Protein AF-A0A392RFY9-F1 (afdb_monomer)

InterPro domains:
  IPR002939 Chaperone DnaJ, C-terminal [PF01556] (3-52)
  IPR008971 HSP40/DnaJ peptide-binding [SSF49493] (2-61)
  IPR051339 DnaJ homolog subfamily B [PTHR24078] (1-67)

Foldseek 3Di:
DDQAPVGDDDDDDDPDDDDQPDKDKAAQRAAADPVGSVGHGIDIDGDDDDDDPDDDPVRVVVVCVVVVVVD

Sequence (71 aa):
HLTTLDGRNLSIPINNVIHPNYEEVIPKEGMPIPKDPSKKGNLRIKFNIKFPTRLTDEQKAGIRKLLAASG

Solvent-accessible surface area (backbone atoms only — not comparable to full-atom values): 4754 Å² total; per-residue (Å²): 125,46,75,47,98,88,70,50,74,45,82,80,88,81,92,67,90,82,53,84,85,45,66,53,75,43,76,59,65,32,60,62,34,90,94,44,66,92,42,40,38,58,32,73,47,73,60,83,82,81,74,76,94,74,74,54,72,67,56,52,52,51,51,51,57,59,56,62,73,73,111

pLDDT: mean 91.45, std 7.92, range [50.03, 97.81]

Secondary structure (DSSP, 8-state):
-EE-TTSPEE-----S---TT-EEEETT-SPEETTEEEEE--EEEEP---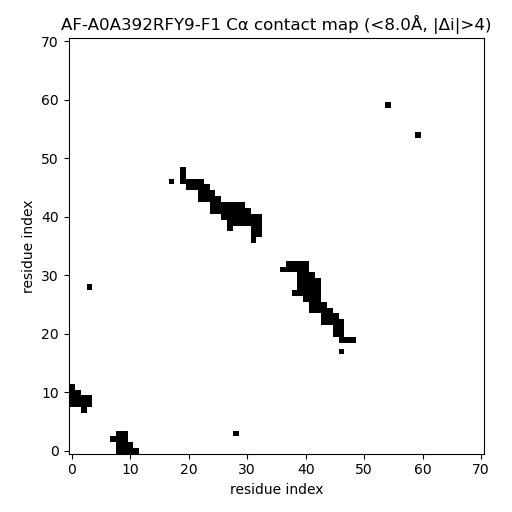--S---HHHHHHHHHHHHTT-

Nearest PDB structures (foldseek):
  8j07-assembly1_u  TM=8.938E-01  e=2.103E-06  Homo sapiens
  8j07-assembly1_v  TM=8.831E-01  e=3.358E-06  Homo sapiens
  8x2u-assembly1_K  TM=9.292E-01  e=1.119E-05  Mus musculus
  7jtk-assembly1_Z  TM=8.796E-01  e=2.593E-04  Chlamydomonas reinhardtii
  3agz-assembly1_A  TM=9.598E-01  e=9.876E-04  Homo sapiens

Mean predicted aligned error: 5.22 Å

Radius of gyration: 18.67 Å; Cα contacts (8 Å, |Δi|>4): 64; chains: 1; bounding box: 36×28×50 Å

Structure (mmCIF, N/CA/C/O backbone):
data_AF-A0A392RFY9-F1
#
_entry.id   AF-A0A392RFY9-F1
#
loop_
_atom_site.group_PDB
_atom_site.id
_atom_site.type_symbol
_atom_site.label_atom_id
_atom_site.label_alt_id
_atom_site.label_comp_id
_atom_site.label_asym_id
_atom_site.label_entity_id
_atom_site.label_seq_id
_atom_site.pdbx_PDB_ins_code
_atom_site.Cartn_x
_atom_site.Cartn_y
_atom_site.Cartn_z
_atom_site.occupancy
_at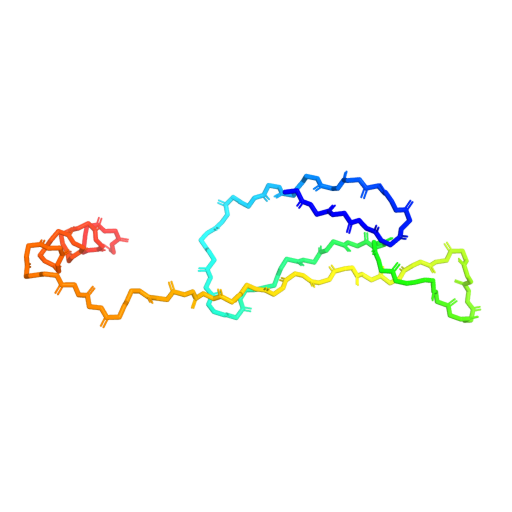om_site.B_iso_or_equiv
_atom_site.auth_seq_id
_atom_site.auth_comp_id
_atom_site.auth_asym_id
_atom_site.auth_atom_id
_atom_site.pdbx_PDB_model_num
ATOM 1 N N . HIS A 1 1 ? 9.333 -0.755 3.929 1.00 75.88 1 HIS A N 1
ATOM 2 C CA . HIS A 1 1 ? 10.434 -1.154 3.031 1.00 75.88 1 HIS A CA 1
ATOM 3 C C . HIS A 1 1 ? 9.974 -2.309 2.171 1.00 75.88 1 HIS A C 1
ATOM 5 O O . HIS A 1 1 ? 9.371 -3.230 2.711 1.00 75.88 1 HIS A O 1
ATOM 11 N N . LEU A 1 2 ? 10.206 -2.232 0.863 1.00 89.31 2 LEU A N 1
ATOM 12 C CA . LEU A 1 2 ? 9.892 -3.305 -0.077 1.00 89.31 2 LEU A CA 1
ATOM 13 C C . LEU A 1 2 ? 11.191 -3.812 -0.699 1.00 89.31 2 LEU A C 1
ATOM 15 O O . LEU A 1 2 ? 11.936 -3.024 -1.280 1.00 89.31 2 LEU A O 1
ATOM 19 N N . THR A 1 3 ? 11.446 -5.110 -0.586 1.00 93.75 3 THR A N 1
ATOM 20 C CA . THR A 1 3 ? 12.570 -5.757 -1.265 1.00 93.75 3 THR A CA 1
ATOM 21 C C . THR A 1 3 ? 12.125 -6.184 -2.658 1.00 93.75 3 THR A C 1
ATOM 23 O O . THR A 1 3 ? 11.120 -6.874 -2.823 1.00 93.75 3 THR A O 1
ATOM 26 N N . THR A 1 4 ? 12.851 -5.720 -3.666 1.00 92.50 4 THR A N 1
ATOM 27 C CA . THR A 1 4 ? 12.617 -6.047 -5.077 1.00 92.50 4 THR A CA 1
ATOM 28 C C . THR A 1 4 ? 13.228 -7.402 -5.435 1.00 92.50 4 THR A C 1
ATOM 30 O O . THR A 1 4 ? 14.043 -7.949 -4.693 1.00 92.50 4 THR A O 1
ATOM 33 N N . LEU A 1 5 ? 12.864 -7.942 -6.601 1.00 90.62 5 LEU A N 1
ATOM 34 C CA . LEU A 1 5 ? 13.377 -9.233 -7.077 1.00 90.62 5 LEU A CA 1
ATOM 35 C C . LEU A 1 5 ? 14.894 -9.235 -7.327 1.00 90.62 5 LEU A C 1
ATOM 37 O O . LEU A 1 5 ? 15.503 -10.298 -7.292 1.00 90.62 5 LEU A O 1
ATOM 41 N N . ASP A 1 6 ? 15.503 -8.068 -7.564 1.00 90.19 6 ASP A N 1
ATOM 42 C CA . ASP A 1 6 ? 16.956 -7.921 -7.728 1.00 90.19 6 ASP A CA 1
ATOM 43 C C . ASP A 1 6 ? 17.689 -7.611 -6.405 1.00 90.19 6 ASP A C 1
ATOM 45 O O . ASP A 1 6 ? 18.883 -7.320 -6.404 1.00 90.19 6 ASP A O 1
ATOM 49 N N . GLY A 1 7 ? 16.989 -7.704 -5.267 1.00 92.38 7 GLY A N 1
ATOM 50 C CA . GLY A 1 7 ? 17.562 -7.571 -3.926 1.00 92.38 7 GLY A CA 1
ATOM 51 C C . GLY A 1 7 ? 17.698 -6.132 -3.423 1.00 92.38 7 GLY A C 1
ATOM 52 O O . GLY A 1 7 ? 18.083 -5.929 -2.271 1.00 92.38 7 GLY A O 1
ATOM 53 N N . ARG A 1 8 ? 17.352 -5.116 -4.225 1.00 93.62 8 ARG A N 1
ATOM 54 C CA . ARG A 1 8 ? 17.327 -3.720 -3.758 1.00 93.62 8 ARG A CA 1
ATOM 55 C C . ARG A 1 8 ? 16.157 -3.476 -2.810 1.00 93.62 8 ARG A C 1
ATOM 57 O O . ARG A 1 8 ? 15.062 -4.006 -3.012 1.00 93.62 8 ARG A O 1
ATOM 64 N N . ASN A 1 9 ? 16.365 -2.590 -1.839 1.00 93.88 9 ASN A N 1
ATOM 65 C CA . ASN A 1 9 ? 15.312 -2.096 -0.956 1.00 93.88 9 ASN A CA 1
ATOM 66 C C . ASN A 1 9 ? 14.783 -0.745 -1.441 1.00 93.88 9 ASN A C 1
ATOM 68 O O . ASN A 1 9 ? 15.534 0.220 -1.554 1.00 93.88 9 ASN A O 1
ATOM 72 N N . LEU A 1 10 ? 13.472 -0.669 -1.660 1.00 91.69 10 LEU A N 1
ATOM 73 C CA . LEU A 1 10 ? 12.768 0.565 -1.985 1.00 91.69 10 LEU A CA 1
ATOM 74 C C . LEU A 1 10 ? 12.090 1.132 -0.732 1.00 91.69 10 LEU A C 1
ATOM 76 O O . LEU A 1 10 ? 11.405 0.421 0.019 1.00 91.69 10 LEU A O 1
ATOM 80 N N . SER A 1 11 ? 12.281 2.434 -0.514 1.00 92.12 11 SER A N 1
ATOM 81 C CA . SER A 1 11 ? 11.525 3.228 0.454 1.00 92.12 11 SER A CA 1
ATOM 82 C C . SER A 1 11 ? 10.547 4.104 -0.316 1.00 92.12 11 SER A C 1
ATOM 84 O O . SER A 1 11 ? 10.965 4.980 -1.068 1.00 92.12 11 SER A O 1
ATOM 86 N N . ILE A 1 12 ? 9.256 3.819 -0.173 1.00 89.75 12 ILE A N 1
ATOM 87 C CA . ILE A 1 12 ? 8.190 4.480 -0.925 1.00 89.75 12 ILE A CA 1
ATOM 88 C C . ILE A 1 12 ? 7.357 5.264 0.093 1.00 89.75 12 ILE A C 1
ATOM 90 O O . ILE A 1 12 ? 6.657 4.634 0.892 1.00 89.75 12 ILE A O 1
ATOM 94 N N . PRO A 1 13 ? 7.482 6.603 0.143 1.00 89.94 13 PRO A N 1
ATOM 95 C CA . PRO A 1 13 ? 6.691 7.418 1.053 1.00 89.94 13 PRO A CA 1
ATOM 96 C C . PRO A 1 13 ? 5.227 7.419 0.607 1.00 89.94 13 PRO A C 1
ATOM 98 O O . PRO A 1 13 ? 4.930 7.645 -0.564 1.00 89.94 13 PRO A O 1
ATOM 101 N N . ILE A 1 14 ? 4.313 7.189 1.548 1.00 89.19 14 ILE A N 1
ATOM 102 C CA . ILE A 1 14 ? 2.873 7.294 1.311 1.00 89.19 14 ILE A CA 1
ATOM 103 C C . ILE A 1 14 ? 2.382 8.566 1.992 1.00 89.19 14 ILE A C 1
ATOM 105 O O . ILE A 1 14 ? 2.261 8.611 3.214 1.00 89.19 14 ILE A O 1
ATOM 109 N N . ASN A 1 15 ? 2.111 9.593 1.190 1.00 88.25 15 ASN A N 1
ATOM 110 C CA . ASN A 1 15 ? 1.734 10.919 1.690 1.00 88.25 15 ASN A CA 1
ATOM 111 C C . ASN A 1 15 ? 0.223 11.191 1.610 1.00 88.25 15 ASN A C 1
ATOM 113 O O . ASN A 1 15 ? -0.250 12.180 2.159 1.00 88.25 15 ASN A O 1
ATOM 117 N N . ASN A 1 16 ? -0.531 10.320 0.935 1.00 86.62 16 ASN A N 1
ATOM 118 C CA . ASN A 1 16 ? -1.960 10.489 0.689 1.00 86.62 16 ASN A CA 1
ATOM 119 C C . ASN A 1 16 ? -2.789 9.477 1.487 1.00 86.62 16 ASN A C 1
ATOM 121 O O . ASN A 1 16 ? -2.314 8.392 1.829 1.00 86.62 16 ASN A O 1
ATOM 125 N N . VAL A 1 17 ? -4.057 9.813 1.740 1.00 89.12 17 VAL A N 1
ATOM 126 C CA . VAL A 1 17 ? -5.019 8.882 2.345 1.00 89.12 17 VAL A CA 1
ATOM 127 C C . VAL A 1 17 ? -5.257 7.709 1.392 1.00 89.12 17 VAL A C 1
ATOM 129 O O . VAL A 1 17 ? -5.752 7.886 0.279 1.00 89.12 17 VAL A O 1
ATOM 132 N N . ILE A 1 18 ? -4.924 6.498 1.842 1.00 92.62 18 ILE A N 1
ATOM 133 C CA . ILE A 1 18 ? -5.146 5.265 1.082 1.00 92.62 18 ILE A CA 1
ATOM 134 C C . ILE A 1 18 ? -6.620 4.864 1.197 1.00 92.62 18 ILE A C 1
ATOM 136 O O . ILE A 1 18 ? -7.127 4.619 2.292 1.00 92.62 18 ILE A O 1
ATOM 140 N N . HIS A 1 19 ? -7.289 4.727 0.057 1.00 91.44 19 HIS A N 1
ATOM 141 C CA . HIS A 1 19 ? -8.627 4.142 -0.054 1.00 91.44 19 HIS A CA 1
ATOM 142 C C . HIS A 1 19 ? -8.553 2.729 -0.675 1.00 91.44 19 HIS A C 1
ATO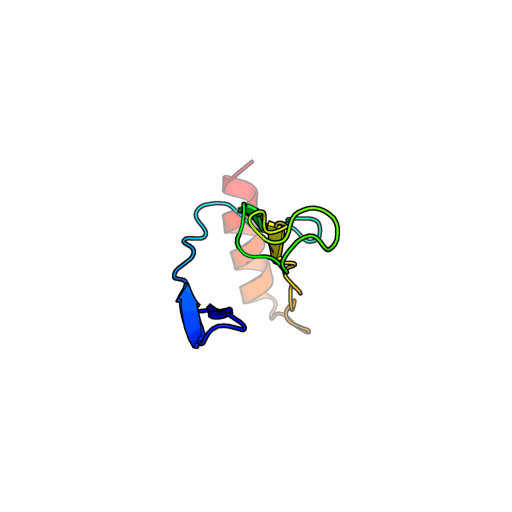M 144 O O . HIS A 1 19 ? -7.529 2.381 -1.262 1.00 91.44 19 HIS A O 1
ATOM 150 N N . PRO A 1 20 ? -9.611 1.893 -0.593 1.00 91.56 20 PRO A N 1
ATOM 151 C CA . PRO A 1 20 ? -9.550 0.484 -1.019 1.00 91.56 20 PRO A CA 1
ATOM 152 C C . PRO A 1 20 ? -9.114 0.237 -2.472 1.00 91.56 20 PRO A C 1
ATOM 154 O O . PRO A 1 20 ? -8.567 -0.815 -2.781 1.00 91.56 20 PRO A O 1
ATOM 157 N N . ASN A 1 21 ? -9.336 1.213 -3.353 1.00 91.06 21 ASN A N 1
ATOM 158 C CA . ASN A 1 21 ? -8.987 1.135 -4.775 1.00 91.06 21 ASN A CA 1
ATOM 159 C C . ASN A 1 21 ? -7.674 1.860 -5.112 1.00 91.06 21 ASN A C 1
ATOM 161 O O . ASN A 1 21 ? -7.354 2.019 -6.287 1.00 91.06 21 ASN A O 1
ATOM 165 N N . TYR A 1 22 ? -6.954 2.363 -4.108 1.00 93.12 22 TYR A N 1
ATOM 166 C CA . TYR A 1 22 ? -5.707 3.085 -4.316 1.00 93.12 22 TYR A CA 1
ATOM 167 C C . TYR A 1 22 ? -4.604 2.129 -4.788 1.00 93.12 22 TYR A C 1
ATOM 169 O O . TYR A 1 22 ? -4.376 1.075 -4.186 1.00 93.12 22 TYR A O 1
ATOM 177 N N . GLU A 1 23 ? -3.892 2.530 -5.840 1.00 93.25 23 GLU A N 1
ATOM 178 C CA . GLU A 1 23 ? -2.689 1.861 -6.330 1.00 93.25 23 GLU A CA 1
ATOM 179 C C . GLU A 1 23 ? -1.531 2.855 -6.378 1.00 93.25 23 GLU A C 1
ATOM 181 O O . GLU A 1 23 ? -1.621 3.880 -7.052 1.00 93.25 23 GLU A O 1
ATOM 186 N N . GLU A 1 24 ? -0.417 2.511 -5.735 1.00 93.31 24 GLU A N 1
ATOM 187 C CA . GLU A 1 24 ? 0.841 3.229 -5.947 1.00 93.31 24 GLU A CA 1
ATOM 188 C C . GLU A 1 24 ? 1.579 2.591 -7.130 1.00 93.31 24 GLU A C 1
ATOM 190 O O . GLU A 1 24 ? 1.845 1.383 -7.123 1.00 93.31 24 GLU A O 1
ATOM 195 N N . VAL A 1 25 ? 1.903 3.379 -8.159 1.00 94.06 25 VAL A N 1
ATOM 196 C CA . VAL A 1 25 ? 2.584 2.890 -9.368 1.00 94.06 25 VAL A CA 1
ATOM 197 C C . VAL A 1 25 ? 4.013 3.406 -9.394 1.00 94.06 25 VAL A C 1
ATOM 199 O O . VAL A 1 25 ? 4.250 4.584 -9.643 1.00 94.06 25 VAL A O 1
ATOM 202 N N . ILE A 1 26 ? 4.972 2.499 -9.226 1.00 93.56 26 ILE A N 1
ATOM 203 C CA . ILE A 1 26 ? 6.395 2.813 -9.326 1.00 93.56 26 ILE A CA 1
ATOM 204 C C . ILE A 1 26 ? 6.890 2.409 -10.721 1.00 93.56 26 ILE A C 1
ATOM 206 O O . ILE A 1 26 ? 6.949 1.213 -11.044 1.00 93.56 26 ILE A O 1
ATOM 210 N N . PRO A 1 27 ? 7.203 3.378 -11.597 1.00 94.12 27 PRO A N 1
ATOM 211 C CA . PRO A 1 27 ? 7.607 3.081 -12.960 1.00 94.12 27 PRO A CA 1
ATOM 212 C C . PRO A 1 27 ? 8.961 2.366 -13.002 1.00 94.12 27 PRO A C 1
ATOM 214 O O . PRO A 1 27 ? 9.840 2.650 -12.195 1.00 94.12 27 PRO A O 1
ATOM 217 N N . LYS A 1 28 ? 9.147 1.473 -13.982 1.00 93.50 28 LYS A N 1
ATOM 218 C CA . LYS A 1 28 ? 10.418 0.766 -14.265 1.00 93.50 28 LYS A CA 1
ATOM 219 C C . LYS A 1 28 ? 10.934 -0.176 -13.160 1.00 93.50 28 LYS A C 1
ATOM 221 O O . LYS A 1 28 ? 12.043 -0.689 -13.277 1.00 93.50 28 LYS A O 1
ATOM 226 N N . GLU A 1 29 ? 10.133 -0.455 -12.134 1.00 94.81 29 GLU A N 1
ATOM 227 C CA . GLU A 1 29 ? 10.460 -1.398 -11.048 1.00 94.81 29 GLU A 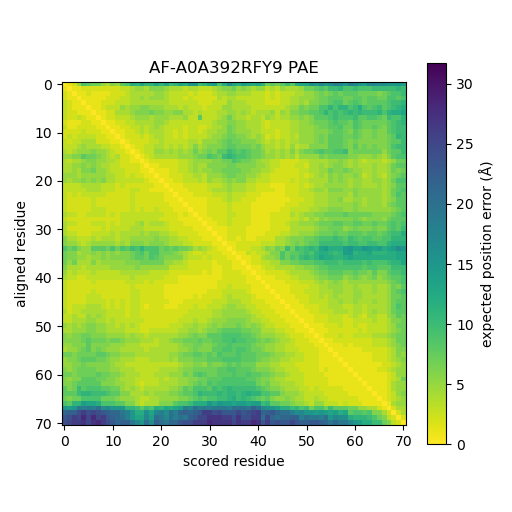CA 1
ATOM 228 C C . GLU A 1 29 ? 9.799 -2.782 -11.217 1.00 94.81 29 GLU A C 1
ATOM 230 O O . GLU A 1 29 ? 9.809 -3.614 -10.312 1.00 94.81 29 GLU A O 1
ATOM 235 N N . GLY A 1 30 ? 9.199 -3.043 -12.381 1.00 93.81 30 GLY A N 1
ATOM 236 C CA . GLY A 1 30 ? 8.635 -4.343 -12.739 1.00 93.81 30 GLY A CA 1
ATOM 237 C C . GLY A 1 30 ? 9.641 -5.292 -13.399 1.00 93.81 30 GLY A C 1
ATOM 238 O O . GLY A 1 30 ? 10.850 -5.059 -13.435 1.00 93.81 30 GLY A O 1
ATOM 239 N N . MET A 1 31 ? 9.118 -6.372 -13.979 1.00 95.00 31 MET A N 1
ATOM 240 C CA . MET A 1 31 ? 9.912 -7.335 -14.751 1.00 95.00 31 MET A CA 1
ATOM 241 C C . MET A 1 31 ? 10.418 -6.730 -16.076 1.00 95.00 31 MET A C 1
ATOM 243 O O . MET A 1 31 ? 9.753 -5.842 -16.626 1.00 95.00 31 MET A O 1
ATOM 247 N N . PRO A 1 32 ? 11.550 -7.213 -16.625 1.00 95.00 32 PRO A N 1
ATOM 248 C CA . PRO A 1 32 ? 11.987 -6.872 -17.978 1.00 95.00 32 PRO A CA 1
ATOM 249 C C . PRO A 1 32 ? 10.928 -7.214 -19.034 1.00 95.00 32 PRO A C 1
ATOM 251 O O . PRO A 1 32 ? 10.234 -8.227 -18.930 1.00 95.00 32 PRO A O 1
ATOM 254 N N . ILE A 1 33 ? 10.807 -6.380 -20.066 1.00 94.50 33 ILE A N 1
ATOM 255 C CA . ILE A 1 33 ? 9.882 -6.607 -21.179 1.00 94.50 33 ILE A CA 1
ATOM 256 C C . ILE A 1 33 ? 10.527 -7.610 -22.150 1.00 94.50 33 ILE A C 1
ATOM 258 O O . ILE A 1 33 ? 11.604 -7.325 -22.664 1.00 94.50 33 ILE A O 1
ATOM 262 N N . PRO A 1 34 ? 9.886 -8.746 -22.494 1.00 94.50 34 PRO A N 1
ATOM 263 C CA . PRO A 1 34 ? 10.519 -9.776 -23.328 1.00 94.50 34 PRO A CA 1
ATOM 264 C C . PRO A 1 34 ? 10.998 -9.284 -24.701 1.00 94.50 34 PRO A C 1
ATOM 266 O O . PRO A 1 34 ? 12.022 -9.737 -25.200 1.00 94.50 34 PRO A O 1
ATOM 269 N N . LYS A 1 35 ? 10.264 -8.342 -25.309 1.00 94.81 35 LYS A N 1
ATOM 270 C CA . LYS A 1 35 ? 10.600 -7.755 -26.618 1.00 94.81 35 LYS A CA 1
ATOM 271 C C . LYS A 1 35 ? 11.713 -6.702 -26.553 1.00 94.81 35 LYS A C 1
ATOM 273 O O . LYS A 1 35 ? 12.272 -6.363 -27.588 1.00 94.81 35 LYS A O 1
ATOM 278 N N . ASP A 1 36 ? 11.993 -6.161 -25.370 1.00 93.62 36 ASP A N 1
ATOM 279 C CA . ASP A 1 36 ? 13.041 -5.166 -25.136 1.00 93.62 36 ASP A CA 1
ATOM 280 C C . ASP A 1 36 ? 13.519 -5.279 -23.676 1.00 93.62 36 ASP A C 1
ATOM 282 O O . ASP A 1 36 ? 13.014 -4.563 -22.803 1.00 93.62 36 ASP A O 1
ATOM 286 N N . PRO A 1 37 ? 14.468 -6.191 -23.383 1.00 91.44 37 PRO A N 1
ATOM 287 C CA . PRO A 1 37 ? 14.919 -6.465 -22.017 1.00 91.44 37 PRO A CA 1
ATOM 288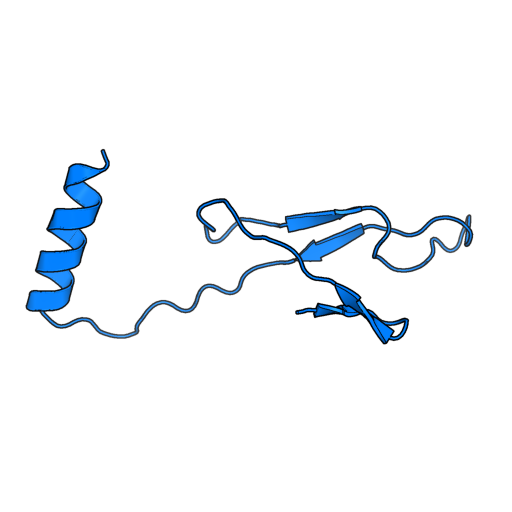 C C . PRO A 1 37 ? 15.597 -5.274 -21.325 1.00 91.44 37 PRO A C 1
ATOM 290 O O . PRO A 1 37 ? 15.771 -5.299 -20.108 1.00 91.44 37 PRO A O 1
ATOM 293 N N . SER A 1 38 ? 15.963 -4.226 -22.076 1.00 92.75 38 SER A N 1
ATOM 294 C CA . SER A 1 38 ? 16.476 -2.970 -21.512 1.00 92.75 38 SER A CA 1
ATOM 295 C C . SER A 1 38 ? 15.388 -2.165 -20.790 1.00 92.75 38 SER A C 1
ATOM 297 O O . SER A 1 38 ? 15.683 -1.322 -19.941 1.00 92.75 38 SER A O 1
ATOM 299 N N . LYS A 1 39 ? 14.113 -2.436 -21.098 1.00 94.62 39 LYS A N 1
ATOM 300 C CA . LYS A 1 39 ? 12.952 -1.805 -20.475 1.00 94.62 39 LYS A CA 1
ATOM 301 C C . LYS A 1 39 ? 12.345 -2.726 -19.429 1.00 94.62 39 LYS A C 1
ATOM 303 O O . LYS A 1 39 ? 12.198 -3.928 -19.633 1.00 94.62 39 LYS A O 1
ATOM 308 N N . LYS A 1 40 ? 11.915 -2.128 -18.322 1.00 95.19 40 LYS A N 1
ATOM 309 C CA . LYS A 1 40 ? 11.159 -2.791 -17.257 1.00 95.19 40 LYS A CA 1
ATOM 310 C C . LYS A 1 40 ? 9.733 -2.252 -17.211 1.00 95.19 40 LYS A C 1
ATOM 312 O O . LYS A 1 40 ? 9.499 -1.078 -17.504 1.00 95.19 40 LYS A O 1
ATOM 317 N N . GLY A 1 41 ? 8.794 -3.114 -16.832 1.00 96.00 41 GLY A N 1
ATOM 318 C CA . GLY A 1 41 ? 7.424 -2.721 -16.514 1.00 96.00 41 GLY A CA 1
ATOM 319 C C . GLY A 1 41 ? 7.333 -1.910 -15.219 1.00 96.00 41 GLY A C 1
ATOM 320 O O . GLY A 1 41 ? 8.341 -1.519 -14.632 1.00 96.00 41 GLY A O 1
ATOM 321 N N . ASN A 1 42 ? 6.111 -1.690 -14.743 1.00 96.50 42 ASN A N 1
ATOM 322 C CA . ASN A 1 42 ? 5.867 -0.960 -13.500 1.00 96.50 42 ASN A CA 1
ATOM 323 C C . ASN A 1 42 ? 5.613 -1.928 -12.347 1.00 96.50 42 ASN A C 1
ATOM 325 O O . ASN A 1 42 ? 4.954 -2.955 -12.523 1.00 96.50 42 ASN A O 1
ATOM 329 N N . LEU A 1 43 ? 6.069 -1.552 -11.159 1.00 95.25 43 LEU A N 1
ATOM 330 C CA . LEU A 1 43 ? 5.62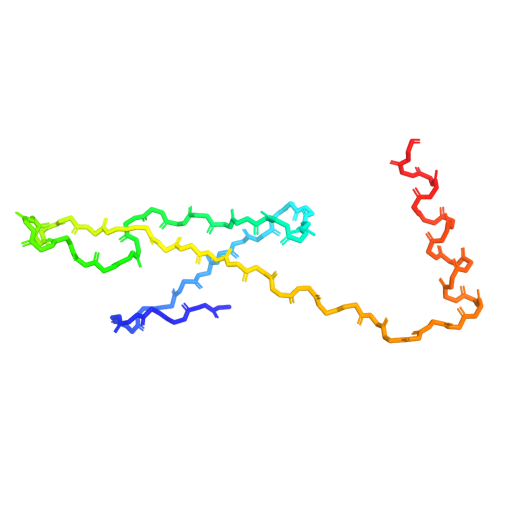3 -2.148 -9.912 1.00 95.25 43 LEU A CA 1
ATOM 331 C C . LEU A 1 43 ? 4.327 -1.449 -9.488 1.00 95.25 43 LEU A C 1
ATOM 333 O O . LEU A 1 43 ? 4.272 -0.223 -9.429 1.00 95.25 43 LEU A O 1
ATOM 337 N N . ARG A 1 44 ? 3.281 -2.223 -9.199 1.00 94.38 44 ARG A N 1
ATOM 338 C CA . ARG A 1 44 ? 2.000 -1.712 -8.693 1.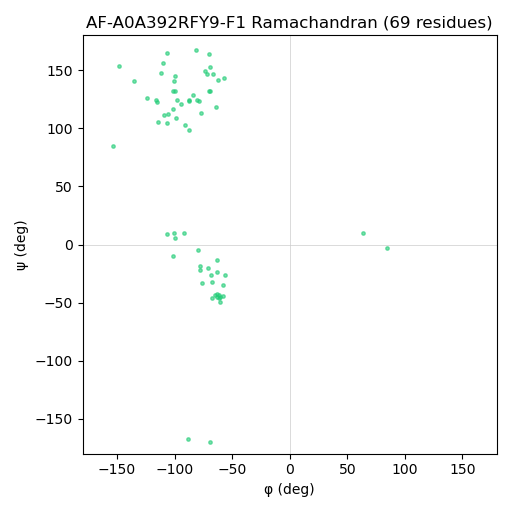00 94.38 44 ARG A CA 1
ATOM 339 C C . ARG A 1 44 ? 1.776 -2.236 -7.286 1.00 94.38 44 ARG A C 1
ATOM 341 O O . ARG A 1 44 ? 1.755 -3.449 -7.086 1.00 94.38 44 ARG A O 1
ATOM 348 N N . ILE A 1 45 ? 1.597 -1.337 -6.329 1.00 92.88 45 ILE A N 1
ATOM 349 C CA . ILE A 1 45 ? 1.345 -1.685 -4.932 1.00 92.88 45 ILE A CA 1
ATOM 350 C C . ILE A 1 45 ? -0.144 -1.520 -4.663 1.00 92.88 45 ILE A C 1
ATOM 352 O O . ILE A 1 45 ? -0.683 -0.417 -4.745 1.00 92.88 45 ILE A O 1
ATOM 356 N N . LYS A 1 46 ? -0.793 -2.638 -4.332 1.00 93.31 46 LYS A N 1
ATOM 357 C CA . LYS A 1 46 ? -2.185 -2.694 -3.884 1.00 93.31 46 LYS A CA 1
ATOM 358 C C . LYS A 1 46 ? -2.227 -2.836 -2.374 1.00 93.31 46 LYS A C 1
ATOM 360 O O . LYS A 1 46 ? -1.552 -3.697 -1.810 1.00 93.31 46 LYS A O 1
ATOM 365 N N . PHE A 1 47 ? -3.050 -2.021 -1.731 1.00 92.75 47 PHE A N 1
ATOM 366 C CA . PHE A 1 47 ? -3.202 -2.043 -0.285 1.00 92.75 47 PHE A CA 1
ATOM 367 C C . PHE A 1 47 ? -4.385 -2.921 0.110 1.00 92.75 47 PHE A C 1
ATOM 369 O O . PHE A 1 47 ? -5.525 -2.657 -0.259 1.00 92.75 47 PHE A O 1
ATOM 376 N N . ASN A 1 48 ? -4.118 -3.960 0.901 1.00 92.75 48 ASN A N 1
ATOM 377 C CA . ASN A 1 48 ? -5.171 -4.718 1.566 1.00 92.75 48 ASN A CA 1
ATOM 378 C C . ASN A 1 48 ? -5.499 -4.052 2.909 1.00 92.75 48 ASN A C 1
ATOM 380 O O . ASN A 1 48 ? -4.776 -4.234 3.893 1.00 92.75 48 ASN A O 1
ATOM 384 N N . ILE A 1 49 ? -6.565 -3.252 2.934 1.00 93.62 49 ILE A N 1
ATOM 385 C CA . ILE A 1 49 ? -6.971 -2.494 4.119 1.00 93.62 49 ILE A CA 1
ATOM 386 C C . ILE A 1 49 ? -7.657 -3.432 5.115 1.00 93.62 49 ILE A C 1
ATOM 388 O O . ILE A 1 49 ? -8.754 -3.933 4.875 1.00 93.62 49 ILE A O 1
ATOM 392 N N . LYS A 1 50 ? -7.017 -3.643 6.267 1.00 94.94 50 LYS A N 1
ATOM 393 C CA . LYS A 1 50 ? -7.590 -4.411 7.376 1.00 94.94 50 LYS A CA 1
ATOM 394 C C . LYS A 1 50 ? -8.347 -3.479 8.314 1.00 94.94 50 LYS A C 1
ATOM 396 O O . LYS A 1 50 ? -7.737 -2.785 9.123 1.00 94.94 50 LYS A O 1
ATOM 401 N N . PHE A 1 51 ? -9.671 -3.481 8.213 1.00 93.38 51 PHE A N 1
ATOM 402 C CA . PHE A 1 51 ? -10.522 -2.786 9.175 1.00 93.38 51 PHE A CA 1
ATOM 403 C C . PHE A 1 51 ? -10.576 -3.538 10.515 1.00 93.38 51 PHE A C 1
ATOM 405 O O . PHE A 1 51 ? -10.488 -4.771 10.533 1.00 93.38 51 PHE A O 1
ATOM 412 N N . PRO A 1 52 ? -10.738 -2.824 11.642 1.00 95.00 52 PRO A N 1
ATOM 413 C CA . PRO A 1 52 ? -10.995 -3.461 12.925 1.00 95.00 52 PRO A CA 1
ATOM 414 C C . PRO A 1 52 ? -12.323 -4.225 12.874 1.00 95.00 52 PRO A C 1
ATOM 416 O O . PRO A 1 52 ? -13.303 -3.760 12.295 1.00 95.00 52 PRO A O 1
ATOM 419 N N . THR A 1 53 ? -12.373 -5.399 13.503 1.00 96.44 53 THR A N 1
ATOM 420 C CA . THR A 1 53 ? -13.580 -6.244 13.516 1.00 96.44 53 THR A CA 1
ATOM 421 C C . THR A 1 53 ? -14.635 -5.755 14.506 1.00 96.44 53 THR A C 1
ATOM 423 O O . THR A 1 53 ? -15.810 -6.095 14.374 1.00 96.44 53 THR A O 1
ATOM 426 N N . ARG A 1 54 ? -14.229 -4.972 15.513 1.00 96.25 54 ARG A N 1
ATOM 427 C CA . ARG A 1 54 ? -15.095 -4.355 16.523 1.00 96.25 54 ARG A CA 1
ATOM 428 C C . ARG A 1 54 ? -14.512 -3.018 16.961 1.00 96.25 54 ARG A C 1
ATOM 430 O O . ARG A 1 54 ? -13.301 -2.821 16.912 1.00 96.25 54 ARG A O 1
ATOM 437 N N . LEU A 1 55 ? -15.392 -2.137 17.421 1.00 96.38 55 LEU A N 1
ATOM 438 C CA . LEU A 1 55 ? -15.056 -0.867 18.057 1.00 96.38 55 LEU A CA 1
ATOM 439 C C . LEU A 1 55 ? -15.934 -0.700 19.300 1.00 96.38 55 LEU A C 1
ATOM 441 O O . LEU A 1 55 ? -17.123 -1.035 19.241 1.00 96.38 55 LEU A O 1
ATOM 445 N N . THR A 1 56 ? -15.373 -0.179 20.391 1.00 97.81 56 THR A N 1
ATOM 446 C CA . THR A 1 56 ? -16.160 0.232 21.566 1.00 97.81 56 THR A CA 1
ATOM 447 C C . THR A 1 56 ? -16.987 1.473 21.241 1.00 97.81 56 THR A C 1
ATOM 449 O O . THR A 1 56 ? -16.747 2.159 20.240 1.00 97.81 56 THR A O 1
ATOM 452 N N . ASP A 1 57 ? -17.978 1.781 22.070 1.00 97.44 57 ASP A N 1
ATOM 453 C CA . ASP A 1 57 ? -18.835 2.939 21.829 1.00 97.44 57 ASP A CA 1
ATOM 454 C C . ASP A 1 57 ? -18.067 4.261 21.985 1.00 97.44 57 ASP A C 1
ATOM 456 O O . ASP A 1 57 ? -18.280 5.191 21.204 1.00 97.44 57 ASP A O 1
ATOM 460 N N . GLU A 1 58 ? -17.070 4.306 22.871 1.00 96.94 58 GLU A N 1
ATOM 461 C CA . GLU A 1 58 ? -16.144 5.434 23.012 1.00 96.94 58 GLU A CA 1
ATOM 462 C C . GLU A 1 58 ? -15.289 5.618 21.750 1.00 96.94 58 GLU A C 1
ATOM 464 O O . GLU A 1 58 ? -15.137 6.739 21.261 1.00 96.94 58 GLU A O 1
ATOM 469 N N . GLN A 1 59 ? -14.770 4.526 21.170 1.00 96.38 59 GLN A N 1
ATOM 470 C CA . GLN A 1 59 ? -13.997 4.577 19.922 1.00 96.38 59 GLN A CA 1
ATOM 471 C C . GLN A 1 59 ? -14.853 5.082 18.755 1.00 96.38 59 GLN A C 1
ATOM 473 O O . GLN A 1 59 ? -14.406 5.932 17.982 1.00 96.38 59 GLN A O 1
ATOM 478 N N . LYS A 1 60 ? -16.103 4.612 18.644 1.00 94.81 60 LYS A N 1
ATOM 479 C CA . LYS A 1 60 ? -17.047 5.098 17.626 1.00 94.81 60 LYS A CA 1
ATOM 480 C C . LYS A 1 60 ? -17.332 6.588 17.801 1.00 94.81 60 LYS A C 1
ATOM 482 O O . LYS A 1 60 ? -17.307 7.326 16.817 1.00 94.81 60 LYS A O 1
ATOM 487 N N . ALA A 1 61 ? -17.592 7.041 19.029 1.00 95.56 61 ALA A N 1
ATOM 488 C CA . ALA A 1 61 ? -17.844 8.450 19.321 1.00 95.56 61 ALA A CA 1
ATOM 489 C C . ALA A 1 61 ? -16.634 9.329 18.961 1.00 95.56 61 ALA A C 1
ATOM 491 O O . ALA A 1 61 ? -16.798 10.366 18.313 1.00 95.56 61 ALA A O 1
ATOM 492 N N . GLY A 1 62 ? -15.421 8.881 19.302 1.00 95.44 62 GLY A N 1
ATOM 493 C CA . GLY A 1 62 ? -14.174 9.558 18.943 1.00 95.44 62 GLY A CA 1
ATOM 494 C C . GLY A 1 62 ? -13.982 9.684 17.430 1.00 95.44 62 GLY A C 1
ATOM 495 O O . GLY A 1 62 ? -13.754 10.786 16.931 1.00 95.44 62 GLY A O 1
ATOM 496 N N . ILE A 1 63 ? -14.155 8.585 16.687 1.00 94.25 63 ILE A N 1
ATOM 497 C CA . ILE A 1 63 ? -14.044 8.581 15.219 1.00 94.25 63 ILE A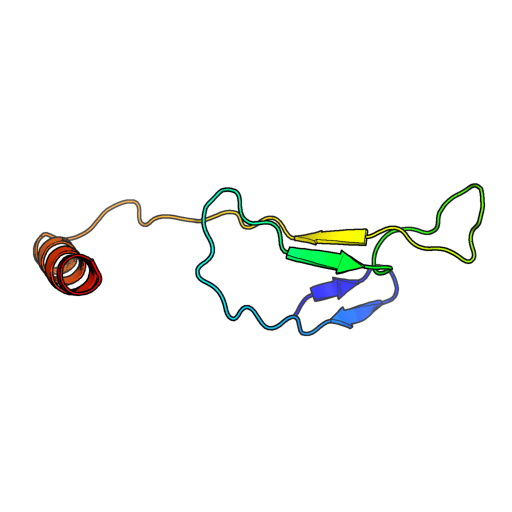 CA 1
ATOM 498 C C . ILE A 1 63 ? -15.071 9.529 14.590 1.00 94.25 63 I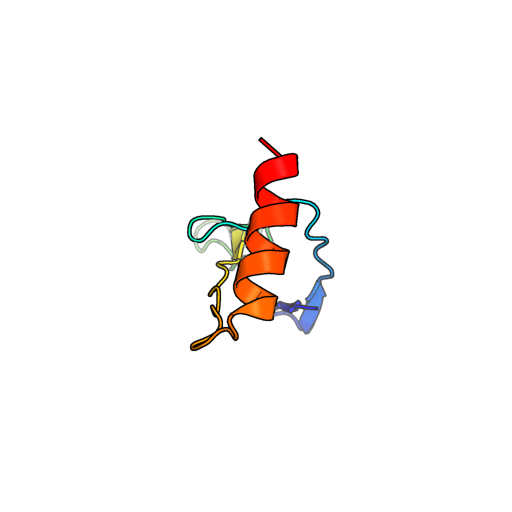LE A C 1
ATOM 500 O O . ILE A 1 63 ? -14.710 10.329 13.729 1.00 94.25 63 ILE A O 1
ATOM 504 N N . ARG A 1 64 ? -16.336 9.496 15.039 1.00 93.00 64 ARG A N 1
ATOM 505 C CA . ARG A 1 64 ? -17.384 10.398 14.529 1.00 93.00 64 ARG A CA 1
ATOM 506 C C . ARG A 1 64 ? -17.006 11.864 14.712 1.00 93.00 64 ARG A C 1
ATOM 508 O O . ARG A 1 64 ? -17.177 12.636 13.779 1.00 93.00 64 ARG A O 1
ATOM 515 N N . LYS A 1 65 ? -16.472 12.244 15.877 1.00 93.88 65 LYS A N 1
ATOM 516 C CA . LYS A 1 65 ? -16.053 13.626 16.152 1.00 93.88 65 LYS A CA 1
ATOM 517 C C . LYS A 1 65 ? -14.915 14.078 15.232 1.00 93.88 65 LYS A C 1
ATOM 519 O O . LYS A 1 65 ? -14.972 15.182 14.704 1.00 93.88 65 LYS A O 1
ATOM 524 N N . LEU A 1 66 ? -13.901 13.233 15.045 1.00 93.44 66 LEU A N 1
ATOM 525 C CA . LEU A 1 66 ? -12.731 13.555 14.222 1.00 93.44 66 LEU A CA 1
ATOM 526 C C . LEU A 1 66 ? -13.088 13.666 12.735 1.00 93.44 66 LEU A C 1
ATOM 528 O O . LEU A 1 66 ? -12.695 14.622 12.072 1.00 93.44 66 LEU A O 1
ATOM 532 N N . LEU A 1 67 ? -13.865 12.712 12.220 1.00 89.56 67 LEU A N 1
ATOM 533 C CA . LEU A 1 67 ? -14.227 12.684 10.804 1.00 89.56 67 LEU A CA 1
ATOM 534 C C . LEU A 1 67 ? -15.304 13.718 10.449 1.00 89.56 67 LEU A C 1
ATOM 536 O O . LEU A 1 67 ? -15.245 14.284 9.365 1.00 89.56 67 LEU A O 1
ATOM 540 N N . ALA A 1 68 ? -16.243 14.023 11.354 1.00 80.88 68 ALA A N 1
ATOM 541 C CA . ALA A 1 68 ? -17.254 15.058 11.116 1.00 80.88 68 ALA A CA 1
ATOM 542 C C . ALA A 1 68 ? -16.668 16.478 11.065 1.00 80.88 68 ALA A C 1
ATOM 544 O O . ALA A 1 68 ? -17.243 17.343 10.421 1.00 80.88 68 ALA A O 1
ATOM 545 N N . ALA A 1 69 ? -15.530 16.723 11.722 1.00 63.50 69 ALA A N 1
ATOM 546 C CA . ALA A 1 69 ? -14.829 18.007 11.667 1.00 63.50 69 ALA A CA 1
ATOM 547 C C . ALA A 1 69 ? -13.986 18.197 10.388 1.00 63.50 69 ALA A C 1
ATOM 549 O O . ALA A 1 69 ? -13.390 19.254 10.206 1.00 63.50 69 ALA A O 1
ATOM 550 N N . SER A 1 70 ? -13.899 17.167 9.540 1.00 59.72 70 SER A N 1
ATOM 551 C CA . SER A 1 70 ? -13.063 17.140 8.331 1.00 59.72 70 SER A CA 1
ATOM 552 C C . SER A 1 70 ? -13.879 17.253 7.031 1.00 59.72 70 SER A C 1
ATOM 554 O O . SER A 1 70 ? -13.326 17.015 5.957 1.00 59.72 70 SER A O 1
ATOM 556 N N . GLY A 1 71 ? -15.183 17.541 7.136 1.00 50.03 71 GLY A N 1
ATOM 557 C CA . GLY A 1 71 ? -16.122 17.690 6.019 1.00 50.03 71 GLY A CA 1
ATOM 558 C C . GLY A 1 71 ? -16.557 19.130 5.807 1.00 50.03 71 GLY A C 1
ATOM 559 O O . GLY A 1 71 ? -16.709 19.844 6.822 1.00 50.03 71 GLY A O 1
#

Organism: NCBI:txid97028